Protein AF-0000000074330583 (afdb_homodimer)

Sequence (156 aa):
MTEKLELKSKELTDLQELLFRQQKLTSELSQRLENTERQLHESRLNVSSLEDKLRHASESTREKEYLILNLLESGELSMTEKLELKSKELTDLQELLFRQQKLTSELSQRLENTERQLHESRLNVSSLEDKLRHASESTREKEYLILNLLESGELS

Foldseek 3Di:
DPPVVVVVVVVVVVVVVVVVVVVVVVVVVVVVVVVVVVVVVVVVVVVVVVVVVVVVVVVVVVVVVVVVVVVVVVVVVD/DDPVVVVVVVVVVVVVVVVVVVVVVVVVVVVVVVVVVVVVVVVVVVVVVVVVVVVVVVVVVVVVVVVVVVVVVVVVVD

Structure (mmCIF, N/CA/C/O backbone):
data_AF-0000000074330583-model_v1
#
loop_
_entity.id
_entity.type
_entity.pdbx_description
1 polymer 'Kinesin motor domain-containing protein'
#
loop_
_atom_site.group_PDB
_atom_site.id
_atom_site.type_symbol
_atom_site.label_atom_id
_atom_site.label_alt_id
_atom_site.label_comp_id
_atom_site.label_asym_id
_atom_site.label_entity_id
_atom_site.label_seq_id
_atom_site.pdbx_PDB_ins_code
_atom_site.Cartn_x
_atom_site.Cartn_y
_atom_site.Cartn_z
_atom_site.occupancy
_atom_site.B_iso_or_equiv
_atom_site.auth_seq_id
_atom_site.auth_comp_id
_atom_site.auth_asym_id
_atom_site.auth_atom_id
_atom_site.pdbx_PDB_model_num
ATOM 1 N N . MET A 1 1 ? -6.172 55.594 27.609 1 58.09 1 MET A N 1
ATOM 2 C CA . MET A 1 1 ? -4.965 54.781 27.391 1 58.09 1 MET A CA 1
ATOM 3 C C . MET A 1 1 ? -5.277 53.312 27.453 1 58.09 1 MET A C 1
ATOM 5 O O . MET A 1 1 ? -4.766 52.531 26.641 1 58.09 1 MET A O 1
ATOM 9 N N . THR A 1 2 ? -6.359 53.031 28.547 1 70.31 2 THR A N 1
ATOM 10 C CA . THR A 1 2 ? -6.504 51.688 29.141 1 70.31 2 THR A CA 1
ATOM 11 C C . THR A 1 2 ? -7.352 50.781 28.266 1 70.31 2 THR A C 1
ATOM 13 O O . THR A 1 2 ? -7.105 49.594 28.188 1 70.31 2 THR A O 1
ATOM 16 N N . GLU A 1 3 ? -8.07 51.438 27.453 1 77.94 3 GLU A N 1
ATOM 17 C CA . GLU A 1 3 ? -9.016 50.594 26.719 1 77.94 3 GLU A CA 1
ATOM 18 C C . GLU A 1 3 ? -8.352 49.938 25.516 1 77.94 3 GLU A C 1
ATOM 20 O O . GLU A 1 3 ? -8.578 48.75 25.234 1 77.94 3 GLU A O 1
ATOM 25 N N . LYS A 1 4 ? -7.453 50.656 24.906 1 81.94 4 LYS A N 1
ATOM 26 C CA . LYS A 1 4 ? -6.801 50.125 23.703 1 81.94 4 LYS A CA 1
ATOM 27 C C . LYS A 1 4 ? -5.777 49.031 24.062 1 81.94 4 LYS A C 1
ATOM 29 O O . LYS A 1 4 ? -5.637 48.031 23.359 1 81.94 4 LYS A O 1
ATOM 34 N N . LEU A 1 5 ? -5.121 49.312 25.156 1 80.69 5 LEU A N 1
ATOM 35 C CA . LEU A 1 5 ? -4.141 48.344 25.641 1 80.69 5 LEU A CA 1
ATOM 36 C C . LEU A 1 5 ? -4.82 47.031 26.016 1 80.69 5 LEU A C 1
ATOM 38 O O . LEU A 1 5 ? -4.281 45.938 25.75 1 80.69 5 LEU A O 1
ATOM 42 N N . GLU A 1 6 ? -5.938 47.156 26.625 1 83.69 6 GLU A N 1
ATOM 43 C CA . GLU A 1 6 ? -6.711 46 27.016 1 83.69 6 GLU A CA 1
ATOM 44 C C . GLU A 1 6 ? -7.223 45.219 25.797 1 83.69 6 GLU A C 1
ATOM 46 O O .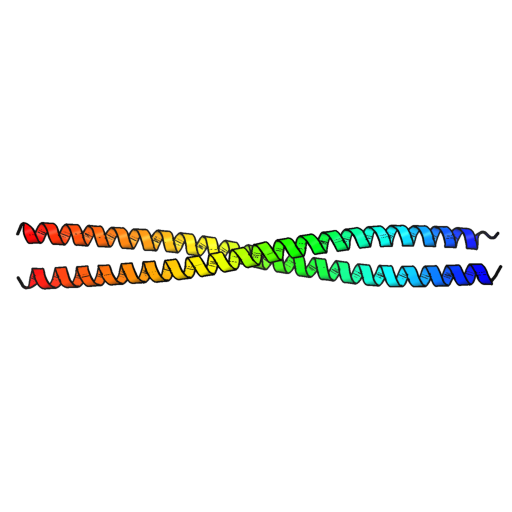 GLU A 1 6 ? -7.234 44 25.781 1 83.69 6 GLU A O 1
ATOM 51 N N . LEU A 1 7 ? -7.723 45.969 24.844 1 81.69 7 LEU A N 1
ATOM 52 C CA . LEU A 1 7 ? -8.211 45.344 23.609 1 81.69 7 LEU A CA 1
ATOM 53 C C . LEU A 1 7 ? -7.102 44.562 22.906 1 81.69 7 LEU A C 1
ATOM 55 O O . LEU A 1 7 ? -7.301 43.438 22.469 1 81.69 7 LEU A O 1
ATOM 59 N N . LYS A 1 8 ? -5.879 45.219 22.906 1 86.06 8 LYS A N 1
ATOM 60 C CA . LYS A 1 8 ? -4.742 44.594 22.25 1 86.06 8 LYS A CA 1
ATOM 61 C C . LYS A 1 8 ? -4.258 43.375 23.031 1 86.06 8 LYS A C 1
ATOM 63 O O . LYS A 1 8 ? -3.828 42.375 22.438 1 86.06 8 LYS A O 1
ATOM 68 N N . SER A 1 9 ? -4.332 43.438 24.266 1 88.5 9 SER A N 1
ATOM 69 C CA . SER A 1 9 ? -3.932 42.312 25.125 1 88.5 9 SER A CA 1
ATOM 70 C C . SER A 1 9 ? -4.844 41.094 24.922 1 88.5 9 SER A C 1
ATOM 72 O O . SER A 1 9 ? -4.383 39.969 24.938 1 88.5 9 SER A O 1
ATOM 74 N N . LYS A 1 10 ? -6.148 41.438 24.766 1 90.12 10 LYS A N 1
ATOM 75 C CA . LYS A 1 10 ? -7.105 40.375 24.5 1 90.12 10 LYS A CA 1
ATOM 76 C C . LYS A 1 10 ? -6.871 39.75 23.141 1 90.12 10 LYS A C 1
ATOM 78 O O . LYS A 1 10 ? -6.93 38.531 22.984 1 90.12 10 LYS A O 1
ATOM 83 N N . GLU A 1 11 ? -6.621 40.656 22.281 1 92.06 11 GLU A N 1
ATOM 84 C CA . GLU A 1 11 ? -6.34 40.156 20.938 1 92.06 11 GLU A CA 1
ATOM 85 C C . GLU A 1 11 ? -5.109 39.25 20.922 1 92.06 11 GLU A C 1
ATOM 87 O O . GLU A 1 11 ? -5.09 38.25 20.219 1 92.06 11 GLU A O 1
ATOM 92 N N . LEU A 1 12 ? -4.023 39.719 21.656 1 92.19 12 LEU A N 1
ATOM 93 C CA . LEU A 1 12 ? -2.793 38.938 21.766 1 92.19 12 LEU A CA 1
ATOM 94 C C . LEU A 1 12 ? -3.07 37.562 22.359 1 92.19 12 LEU A C 1
ATOM 96 O O . LEU A 1 12 ? -2.559 36.562 21.875 1 92.19 12 LEU A O 1
ATOM 100 N N . THR A 1 13 ? -3.879 37.531 23.375 1 93.12 13 THR A N 1
ATOM 101 C CA . THR A 1 13 ? -4.203 36.281 24.047 1 93.12 13 THR A CA 1
ATOM 102 C C . THR A 1 13 ? -4.973 35.344 23.109 1 93.12 13 THR A C 1
ATOM 104 O O . THR A 1 13 ? -4.703 34.156 23.062 1 93.12 13 THR A O 1
ATOM 107 N N . ASP A 1 14 ? -5.926 36 22.422 1 95.31 14 ASP A N 1
ATOM 108 C CA . ASP A 1 14 ? -6.715 35.219 21.484 1 95.31 14 ASP A CA 1
ATOM 109 C C . ASP A 1 14 ? -5.832 34.594 20.391 1 95.31 14 ASP A C 1
ATOM 111 O O . ASP A 1 14 ? -6.023 33.438 20.016 1 95.31 14 ASP A O 1
ATOM 115 N N . LEU A 1 15 ? -4.875 35.344 19.875 1 96 15 LEU A N 1
ATOM 116 C CA . LEU A 1 15 ? -3.982 34.875 18.828 1 96 15 LEU A CA 1
ATOM 117 C C . LEU A 1 15 ? -3.047 33.781 19.344 1 96 15 LEU A C 1
ATOM 119 O O . LEU A 1 15 ? -2.736 32.812 18.641 1 96 15 LEU A O 1
ATOM 123 N N . GLN A 1 16 ? -2.564 33.938 20.609 1 95.75 16 GLN A N 1
ATOM 124 C CA . GLN A 1 16 ? -1.706 32.938 21.219 1 95.75 16 GLN A CA 1
ATOM 125 C C . GLN A 1 16 ? -2.441 31.609 21.359 1 95.75 16 GLN A C 1
ATOM 127 O O . GLN A 1 16 ? -1.866 30.547 21.125 1 95.75 16 GLN A O 1
ATOM 132 N N . GLU A 1 17 ? -3.736 31.641 21.75 1 96.62 17 GLU A N 1
ATOM 133 C CA . GLU A 1 17 ? -4.543 30.422 21.891 1 96.62 17 GLU A CA 1
ATOM 134 C C . GLU A 1 17 ? -4.758 29.75 20.547 1 96.62 17 GLU A C 1
ATOM 136 O O . GLU A 1 17 ? -4.727 28.516 20.438 1 96.62 17 GLU A O 1
ATOM 141 N N . LEU A 1 18 ? -5.062 30.562 19.516 1 96.5 18 LEU A N 1
ATOM 142 C CA . LEU A 1 18 ? -5.25 30.031 18.172 1 96.5 18 LEU A CA 1
ATOM 143 C C . LEU A 1 18 ? -3.977 29.359 17.672 1 96.5 18 LEU A C 1
ATOM 145 O O . LEU A 1 18 ? -4.035 28.281 17.062 1 96.5 18 LEU A O 1
ATOM 149 N N . LEU A 1 19 ? -2.812 29.984 17.891 1 96.94 19 LEU A N 1
ATOM 150 C CA . LEU A 1 19 ? -1.527 29.422 17.5 1 96.94 19 LEU A CA 1
ATOM 151 C C . LEU A 1 19 ? -1.285 28.078 18.188 1 96.94 19 LEU A C 1
ATOM 153 O O . LEU A 1 19 ? -0.798 27.141 17.547 1 96.94 19 LEU A O 1
ATOM 157 N N . PHE A 1 20 ? -1.614 27.984 19.438 1 97.06 20 PHE A N 1
ATOM 158 C CA . PHE A 1 20 ? -1.462 26.75 20.172 1 97.06 20 PHE A CA 1
ATOM 159 C C . PHE A 1 20 ? -2.312 25.641 19.562 1 97.06 20 PHE A C 1
ATOM 161 O O . PHE A 1 20 ? -1.848 24.516 19.391 1 97.06 20 PHE A O 1
ATOM 168 N N . ARG A 1 21 ? -3.488 25.953 19.25 1 96.62 21 ARG A N 1
ATOM 169 C CA . ARG A 1 21 ? -4.395 24.984 18.641 1 96.62 21 ARG A CA 1
ATOM 170 C C . ARG A 1 21 ? -3.861 24.5 17.297 1 96.62 21 ARG A C 1
ATOM 172 O O . ARG A 1 21 ? -3.928 23.312 16.984 1 96.62 21 ARG A O 1
ATOM 179 N N . GLN A 1 22 ? -3.365 25.484 16.656 1 96.5 22 GLN A N 1
ATOM 180 C CA . GLN A 1 22 ? -2.848 25.156 15.328 1 96.5 22 GLN A CA 1
ATOM 181 C C . GLN A 1 22 ? -1.583 24.312 15.43 1 96.5 22 GLN A C 1
ATOM 183 O O . GLN A 1 22 ? -1.349 23.438 14.602 1 96.5 22 GLN A O 1
ATOM 188 N N . GLN A 1 23 ? -0.798 24.578 16.406 1 97.25 23 GLN A N 1
ATOM 189 C CA . GLN A 1 23 ? 0.406 23.781 16.609 1 97.25 23 GLN A CA 1
ATOM 190 C C . GLN A 1 23 ? 0.055 22.344 16.969 1 97.25 23 GLN A C 1
ATOM 192 O O . GLN A 1 23 ? 0.732 21.406 16.531 1 97.25 23 GLN A O 1
ATOM 197 N N . LYS A 1 24 ? -0.985 22.156 17.766 1 98 24 LYS A N 1
ATOM 198 C CA . LYS A 1 24 ? -1.454 20.812 18.109 1 98 24 LYS A CA 1
ATOM 199 C C . LYS A 1 24 ? -1.952 20.078 16.875 1 98 24 LYS A C 1
ATOM 201 O O . LYS A 1 24 ? -1.627 18.906 16.672 1 98 24 LYS A O 1
ATOM 206 N N . LEU A 1 25 ? -2.754 20.719 16.109 1 98 25 LEU A N 1
ATOM 207 C CA . LEU A 1 25 ? -3.27 20.141 14.883 1 98 25 LEU A CA 1
ATOM 208 C C . LEU A 1 25 ? -2.129 19.719 13.961 1 98 25 LEU A C 1
ATOM 210 O O . LEU A 1 25 ? -2.154 18.625 13.383 1 98 25 LEU A O 1
ATOM 214 N N . THR A 1 26 ? -1.143 20.625 13.82 1 98.12 26 THR A N 1
ATOM 215 C CA . THR A 1 26 ? 0.013 20.312 12.977 1 98.12 26 THR A CA 1
ATOM 216 C C . THR A 1 26 ? 0.727 19.062 13.469 1 98.12 26 THR A C 1
ATOM 218 O O . THR A 1 26 ? 1.123 18.219 12.672 1 98.12 26 THR A O 1
ATOM 221 N N . SER A 1 27 ? 0.868 18.969 14.711 1 98.31 27 SER A N 1
ATOM 222 C CA . SER A 1 27 ? 1.528 17.797 15.289 1 98.31 27 SER A CA 1
ATOM 223 C C . SER A 1 27 ? 0.732 16.531 15.023 1 98.31 27 SER A C 1
ATOM 225 O O . SER A 1 27 ? 1.31 15.477 14.719 1 98.31 27 SER A O 1
ATOM 227 N N . GLU A 1 28 ? -0.529 16.578 15.117 1 98.44 28 GLU A N 1
ATOM 228 C CA . GLU A 1 28 ? -1.408 15.438 14.875 1 98.44 28 GLU A CA 1
ATOM 229 C C . GLU A 1 28 ? -1.339 14.992 13.414 1 98.44 28 GLU A C 1
ATOM 231 O O . GLU A 1 28 ? -1.27 13.797 13.125 1 98.44 28 GLU A O 1
ATOM 236 N N . LEU A 1 29 ? -1.409 15.93 12.586 1 98.62 29 LEU A N 1
ATOM 237 C CA . LEU A 1 29 ? -1.309 15.641 11.156 1 98.62 29 LEU A CA 1
ATOM 238 C C . LEU A 1 29 ? 0.044 15.023 10.828 1 98.62 29 LEU A C 1
ATOM 240 O O . LEU A 1 29 ? 0.122 14.078 10.031 1 98.62 29 LEU A O 1
ATOM 244 N N . SER A 1 30 ? 1.056 15.547 11.398 1 98.5 30 SER A N 1
ATOM 245 C CA . SER A 1 30 ? 2.4 15.023 11.18 1 98.5 30 SER A CA 1
ATOM 246 C C . SER A 1 30 ? 2.51 13.57 11.625 1 98.5 30 SER A C 1
ATOM 248 O O . SER A 1 30 ? 3.104 12.75 10.922 1 98.5 30 SER A O 1
ATOM 250 N N . GLN A 1 31 ? 1.98 13.242 12.711 1 98.75 31 GLN A N 1
ATOM 251 C CA . GLN A 1 31 ? 2.008 11.875 13.227 1 98.75 31 GLN A CA 1
ATOM 252 C C . GLN A 1 31 ? 1.201 10.938 12.328 1 98.75 31 GLN A C 1
ATOM 254 O O . GLN A 1 31 ? 1.626 9.812 12.055 1 98.75 31 GLN A O 1
ATOM 259 N N . ARG A 1 32 ? 0.067 11.32 11.938 1 98.88 32 ARG A N 1
ATOM 260 C CA . ARG A 1 32 ? -0.782 10.523 11.055 1 98.88 32 ARG A CA 1
ATOM 261 C C . ARG A 1 32 ? -0.09 10.258 9.719 1 98.88 32 ARG A C 1
ATOM 263 O O . ARG A 1 32 ? -0.175 9.148 9.18 1 98.88 32 ARG A O 1
ATOM 270 N N . LEU A 1 33 ? 0.58 11.266 9.242 1 98.81 33 LEU A N 1
ATOM 271 C CA . LEU A 1 33 ? 1.321 11.109 7.996 1 98.81 33 LEU A CA 1
ATOM 272 C C . LEU A 1 33 ? 2.443 10.094 8.156 1 98.81 33 LEU A C 1
ATOM 274 O O . LEU A 1 33 ? 2.613 9.211 7.301 1 98.81 33 LEU A O 1
ATOM 278 N N . GLU A 1 34 ? 3.156 10.219 9.211 1 98.75 34 GLU A N 1
ATOM 279 C CA . GLU A 1 34 ? 4.23 9.266 9.453 1 98.75 34 GLU A CA 1
ATOM 280 C C . GLU A 1 34 ? 3.693 7.836 9.508 1 98.75 34 GLU A C 1
ATOM 282 O O . GLU A 1 34 ? 4.293 6.922 8.938 1 98.75 34 GLU A O 1
ATOM 287 N N . ASN A 1 35 ? 2.578 7.621 10.164 1 98.81 35 ASN A N 1
ATOM 288 C CA . ASN A 1 35 ? 1.962 6.305 10.273 1 98.81 35 ASN A CA 1
ATOM 289 C C . ASN A 1 35 ? 1.503 5.785 8.914 1 98.81 35 ASN A C 1
ATOM 291 O O . ASN A 1 35 ? 1.711 4.617 8.586 1 98.81 35 ASN A O 1
ATOM 295 N N . THR A 1 36 ? 0.909 6.613 8.203 1 98.88 36 THR A N 1
ATOM 296 C CA . THR A 1 36 ? 0.4 6.223 6.895 1 98.88 36 THR A CA 1
ATOM 297 C C . THR A 1 36 ? 1.548 5.867 5.953 1 98.88 36 THR A C 1
ATOM 299 O O . THR A 1 36 ? 1.45 4.914 5.176 1 98.88 36 THR A O 1
ATOM 302 N N . GLU A 1 37 ? 2.592 6.68 6.027 1 98.88 37 GLU A N 1
ATOM 303 C CA . GLU A 1 37 ? 3.777 6.387 5.23 1 98.88 37 GLU A CA 1
ATOM 304 C C . GLU A 1 37 ? 4.375 5.031 5.602 1 98.88 37 GLU A C 1
ATOM 306 O O . GLU A 1 37 ? 4.844 4.293 4.734 1 98.88 37 GLU A O 1
ATOM 311 N N . ARG A 1 38 ? 4.363 4.68 6.852 1 98.88 38 ARG A N 1
ATOM 312 C CA . ARG A 1 38 ? 4.852 3.379 7.297 1 98.88 38 ARG A CA 1
ATOM 313 C C . ARG A 1 38 ? 3.979 2.254 6.754 1 98.88 38 ARG A C 1
ATOM 315 O O . ARG A 1 38 ? 4.488 1.238 6.277 1 98.88 38 ARG A O 1
ATOM 322 N N . GLN A 1 39 ? 2.668 2.398 6.836 1 98.88 39 GLN A N 1
ATOM 323 C CA . GLN A 1 39 ? 1.742 1.402 6.305 1 98.88 39 GLN A CA 1
ATOM 324 C C . GLN A 1 39 ? 1.928 1.222 4.801 1 98.88 39 GLN A C 1
ATOM 326 O O . GLN A 1 39 ? 1.859 0.101 4.293 1 98.88 39 GLN A O 1
ATOM 331 N N . LEU A 1 40 ? 2.174 2.326 4.105 1 98.88 40 LEU A N 1
ATOM 332 C CA . LEU A 1 40 ? 2.404 2.281 2.668 1 98.88 40 LEU A CA 1
ATOM 333 C C . LEU A 1 40 ? 3.68 1.508 2.344 1 98.88 40 LEU A C 1
ATOM 335 O O . LEU A 1 40 ? 3.701 0.703 1.41 1 98.88 40 LEU A O 1
ATOM 339 N N . HIS A 1 41 ? 4.734 1.819 3.115 1 98.69 41 HIS A N 1
ATOM 340 C CA . HIS A 1 41 ? 5.984 1.092 2.918 1 98.69 41 HIS A CA 1
ATOM 341 C C . HIS A 1 41 ? 5.789 -0.406 3.129 1 98.69 41 HIS A C 1
ATOM 343 O O . HIS A 1 41 ? 6.262 -1.217 2.33 1 98.69 41 HIS A O 1
ATOM 349 N N . GLU A 1 42 ? 5.074 -0.838 4.148 1 98.69 42 GLU A N 1
ATOM 350 C CA . GLU A 1 42 ? 4.789 -2.242 4.434 1 98.69 42 GLU A CA 1
ATOM 351 C C . GLU A 1 42 ? 3.951 -2.871 3.324 1 98.69 42 GLU A C 1
ATOM 353 O O .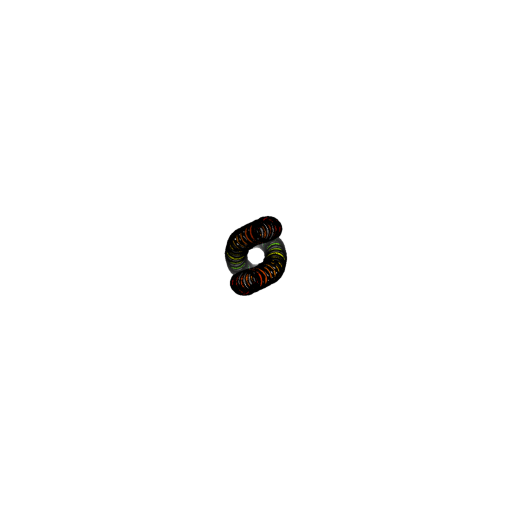 GLU A 1 42 ? 4.188 -4.016 2.932 1 98.69 42 GLU A O 1
ATOM 358 N N . SER A 1 43 ? 3.014 -2.152 2.854 1 98.75 43 SER A N 1
ATOM 359 C CA . SER A 1 43 ? 2.178 -2.643 1.762 1 98.75 43 SER A CA 1
ATOM 360 C C . SER A 1 43 ? 2.996 -2.852 0.492 1 98.75 43 SER A C 1
ATOM 362 O O . SER A 1 43 ? 2.793 -3.832 -0.228 1 98.75 43 SER A O 1
ATOM 364 N N . ARG A 1 44 ? 3.963 -1.992 0.219 1 98.62 44 ARG A N 1
ATOM 365 C CA . ARG A 1 44 ? 4.812 -2.115 -0.962 1 98.62 44 ARG A CA 1
ATOM 366 C C . ARG A 1 44 ? 5.727 -3.33 -0.855 1 98.62 44 ARG A C 1
ATOM 368 O O . ARG A 1 44 ? 5.996 -4 -1.854 1 98.62 44 ARG A O 1
ATOM 375 N N . LEU A 1 45 ? 6.168 -3.65 0.319 1 98.69 45 LEU A N 1
ATOM 376 C CA . LEU A 1 45 ? 6.941 -4.867 0.533 1 98.69 45 LEU A CA 1
ATOM 377 C C . LEU A 1 45 ? 6.086 -6.105 0.297 1 98.69 45 LEU A C 1
ATOM 379 O O . LEU A 1 45 ? 6.547 -7.086 -0.296 1 98.69 45 LEU A O 1
ATOM 383 N N . ASN A 1 46 ? 4.809 -6.051 0.738 1 98.69 46 ASN A N 1
ATOM 384 C CA . ASN A 1 46 ? 3.873 -7.145 0.506 1 98.69 46 ASN A CA 1
ATOM 385 C C . ASN A 1 46 ? 3.619 -7.359 -0.984 1 98.69 46 ASN A C 1
ATOM 387 O O . ASN A 1 46 ? 3.615 -8.5 -1.46 1 98.69 46 ASN A O 1
ATOM 391 N N . VAL A 1 47 ? 3.439 -6.254 -1.719 1 98.75 47 VAL A N 1
ATOM 392 C CA . VAL A 1 47 ? 3.246 -6.32 -3.164 1 98.75 47 VAL A CA 1
ATOM 393 C C . VAL A 1 47 ? 4.453 -6.988 -3.816 1 98.75 47 VAL A C 1
ATOM 395 O O . VAL A 1 47 ? 4.297 -7.906 -4.625 1 98.75 47 VAL A O 1
ATOM 398 N N . SER A 1 48 ? 5.617 -6.594 -3.443 1 98.69 48 SER A N 1
ATOM 399 C CA . SER A 1 48 ? 6.844 -7.152 -4.008 1 98.69 48 SER A CA 1
ATOM 400 C C . SER A 1 48 ? 6.961 -8.641 -3.711 1 98.69 48 SER A C 1
ATOM 402 O O . SER A 1 48 ? 7.324 -9.43 -4.586 1 98.69 48 SER A O 1
ATOM 404 N N . SER A 1 49 ? 6.652 -8.992 -2.467 1 98.81 49 SER A N 1
ATOM 405 C CA . SER A 1 49 ? 6.695 -10.391 -2.059 1 98.81 49 SER A CA 1
ATOM 406 C C . SER A 1 49 ? 5.695 -11.234 -2.85 1 98.81 49 SER A C 1
ATOM 408 O O . SER A 1 49 ? 6.008 -12.352 -3.268 1 98.81 49 SER A O 1
ATOM 410 N N . LEU A 1 50 ? 4.566 -10.75 -3.086 1 98.81 50 LEU A N 1
ATOM 411 C CA . LEU A 1 50 ? 3.516 -11.469 -3.801 1 98.81 50 LEU A CA 1
ATOM 412 C C . LEU A 1 50 ? 3.859 -11.594 -5.281 1 98.81 50 LEU A C 1
ATOM 414 O O . LEU A 1 50 ? 3.58 -12.625 -5.898 1 98.81 50 LEU A O 1
ATOM 418 N N . GLU A 1 51 ? 4.508 -10.523 -5.809 1 98.69 51 GLU A N 1
ATOM 419 C CA . GLU A 1 51 ? 4.969 -10.594 -7.195 1 98.69 51 GLU A CA 1
ATOM 420 C C . GLU A 1 51 ? 5.988 -11.711 -7.379 1 98.69 51 GLU A C 1
ATOM 422 O O . GLU A 1 51 ? 5.945 -12.438 -8.375 1 98.69 51 GLU A O 1
ATOM 427 N N . ASP A 1 52 ? 6.879 -11.914 -6.473 1 98.62 52 ASP A N 1
ATOM 428 C CA . ASP A 1 52 ? 7.887 -12.969 -6.527 1 98.62 52 ASP A CA 1
ATOM 429 C C . ASP A 1 52 ? 7.246 -14.352 -6.426 1 98.62 52 ASP A C 1
ATOM 431 O O . ASP A 1 52 ? 7.629 -15.273 -7.145 1 98.62 52 ASP A O 1
ATOM 435 N N . LYS A 1 53 ? 6.301 -14.492 -5.551 1 98.75 53 LYS A N 1
ATOM 436 C CA . LYS A 1 53 ? 5.594 -15.758 -5.391 1 98.75 53 LYS A CA 1
ATOM 437 C C . LYS A 1 53 ? 4.793 -16.094 -6.645 1 98.75 53 LYS A C 1
ATOM 439 O O . LYS A 1 53 ? 4.707 -17.266 -7.031 1 98.75 53 LYS A O 1
ATOM 444 N N . LEU A 1 54 ? 4.176 -15.109 -7.266 1 98.69 54 LEU A N 1
ATOM 445 C CA . LEU A 1 54 ? 3.426 -15.297 -8.5 1 98.69 54 LEU A CA 1
ATOM 446 C C . LEU A 1 54 ? 4.344 -15.758 -9.633 1 98.69 54 LEU A C 1
ATOM 448 O O . LEU A 1 54 ? 3.979 -16.625 -10.414 1 98.69 54 LEU A O 1
ATOM 452 N N . ARG A 1 55 ? 5.52 -15.094 -9.633 1 98.62 55 ARG A N 1
ATOM 453 C CA . ARG A 1 55 ? 6.512 -15.5 -10.625 1 98.62 55 ARG A CA 1
ATOM 454 C C . ARG A 1 55 ? 6.891 -16.969 -10.461 1 98.62 55 ARG A C 1
ATOM 456 O O . ARG A 1 55 ? 6.922 -17.719 -11.438 1 98.62 55 ARG A O 1
ATOM 463 N N . HIS A 1 56 ? 7.113 -17.438 -9.273 1 98.5 56 HIS A N 1
ATOM 464 C CA . HIS A 1 56 ? 7.488 -18.812 -9 1 98.5 56 HIS A CA 1
ATOM 465 C C . HIS A 1 56 ? 6.348 -19.781 -9.328 1 98.5 56 HIS A C 1
ATOM 467 O O . HIS A 1 56 ? 6.57 -20.828 -9.922 1 98.5 56 HIS A O 1
ATOM 473 N N . ALA A 1 57 ? 5.16 -19.344 -8.945 1 98.38 57 ALA A N 1
ATOM 474 C CA . ALA A 1 57 ? 4.008 -20.188 -9.234 1 98.38 57 ALA A CA 1
ATOM 475 C C . ALA A 1 57 ? 3.799 -20.344 -10.734 1 98.38 57 ALA A C 1
ATOM 477 O O . ALA A 1 57 ? 3.467 -21.438 -11.211 1 98.38 57 ALA A O 1
ATOM 478 N N . SER A 1 58 ? 4.016 -19.328 -11.461 1 98.19 58 SER A N 1
ATOM 479 C CA . SER A 1 58 ? 3.883 -19.359 -12.906 1 98.19 58 SER A CA 1
ATOM 480 C C . SER A 1 58 ? 4.941 -20.266 -13.539 1 98.19 58 SER A C 1
ATOM 482 O O . SER A 1 58 ? 4.664 -20.984 -14.5 1 98.19 58 SER A O 1
A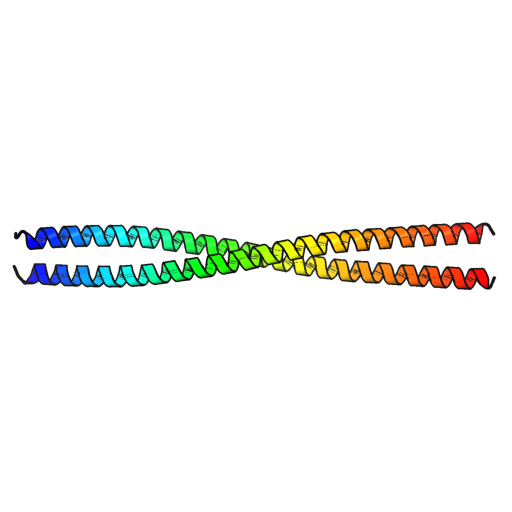TOM 484 N N . GLU A 1 59 ? 6.145 -20.25 -13.047 1 98.25 59 GLU A N 1
ATOM 485 C CA . GLU A 1 59 ? 7.219 -21.109 -13.523 1 98.25 59 GLU A CA 1
ATOM 486 C C . GLU A 1 59 ? 6.91 -22.578 -13.25 1 98.25 59 GLU A C 1
ATOM 488 O O . GLU A 1 59 ? 7.09 -23.438 -14.117 1 98.25 59 GLU A O 1
ATOM 493 N N . SER A 1 60 ? 6.418 -22.891 -12.125 1 98.56 60 SER A N 1
ATOM 494 C CA . SER A 1 60 ? 6.043 -24.25 -11.75 1 98.56 60 SER A CA 1
ATOM 495 C C . SER A 1 60 ? 4.934 -24.797 -12.648 1 98.56 60 SER A C 1
ATOM 497 O O . SER A 1 60 ? 4.965 -25.953 -13.062 1 98.56 60 SER A O 1
ATOM 499 N N . THR A 1 61 ? 3.973 -23.859 -12.867 1 98.5 61 THR A N 1
ATOM 500 C CA . THR A 1 61 ? 2.893 -24.234 -13.773 1 98.5 61 THR A CA 1
ATOM 501 C C . THR A 1 61 ? 3.438 -24.578 -15.156 1 98.5 61 THR A C 1
ATOM 503 O O . THR A 1 61 ? 3.055 -25.594 -15.75 1 98.5 61 THR A O 1
ATOM 506 N N . ARG A 1 62 ? 4.379 -23.875 -15.688 1 98.44 62 ARG A N 1
ATOM 507 C CA . ARG A 1 62 ? 4.992 -24.078 -16.984 1 98.44 62 ARG A CA 1
ATOM 508 C C . ARG A 1 62 ? 5.793 -25.375 -17.016 1 98.44 62 ARG A C 1
ATOM 510 O O . ARG A 1 62 ? 5.75 -26.109 -18 1 98.44 62 ARG A O 1
ATOM 517 N N . GLU A 1 63 ? 6.469 -25.719 -15.977 1 98.44 63 GLU A N 1
ATOM 518 C CA . GLU A 1 63 ? 7.246 -26.953 -15.852 1 98.44 63 GLU A CA 1
ATOM 519 C C . GLU A 1 63 ? 6.344 -28.188 -15.898 1 98.44 63 GLU A C 1
ATOM 521 O O . GLU A 1 63 ? 6.664 -29.172 -16.562 1 98.44 63 GLU A O 1
ATOM 526 N N . LYS A 1 64 ? 5.242 -28.078 -15.273 1 98.5 64 LYS A N 1
ATOM 527 C CA . LYS A 1 64 ? 4.316 -29.219 -15.227 1 98.5 64 LYS A CA 1
ATOM 528 C C . LYS A 1 64 ? 3.641 -29.422 -16.578 1 98.5 64 LYS A C 1
ATOM 530 O O . LYS A 1 64 ? 3.434 -30.562 -17 1 98.5 64 LYS A O 1
ATOM 535 N N . GLU A 1 65 ? 3.305 -28.344 -17.266 1 98.19 65 GLU A N 1
ATOM 536 C CA . GLU A 1 65 ? 2.732 -28.438 -18.594 1 98.19 65 GLU A CA 1
ATOM 537 C C . GLU A 1 65 ? 3.715 -29.078 -19.578 1 98.19 65 GLU A C 1
ATOM 539 O O . GLU A 1 65 ? 3.324 -29.891 -20.406 1 98.19 65 GLU A O 1
ATOM 544 N N . TYR A 1 66 ? 4.945 -28.75 -19.438 1 98.12 66 TYR A N 1
ATOM 545 C CA . TYR A 1 66 ? 5.988 -29.359 -20.266 1 98.12 66 TYR A CA 1
ATOM 546 C C . TYR A 1 66 ? 6.086 -30.859 -20 1 98.12 66 TYR A C 1
ATOM 548 O O . TYR A 1 66 ? 6.223 -31.656 -20.938 1 98.12 66 TYR A O 1
ATOM 556 N N . LEU A 1 67 ? 6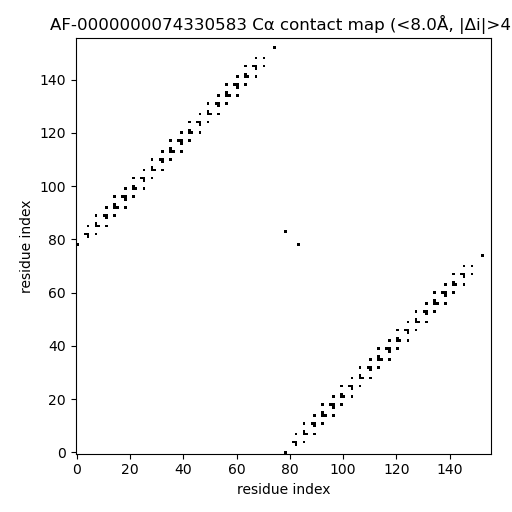.062 -31.234 -18.766 1 97.19 67 LEU A N 1
ATOM 557 C CA . LEU A 1 67 ? 6.105 -32.625 -18.375 1 97.19 67 LEU A CA 1
ATOM 558 C C . LEU A 1 67 ? 4.906 -33.406 -18.938 1 97.19 67 LEU A C 1
ATOM 560 O O . LEU A 1 67 ? 5.047 -34.531 -19.422 1 97.19 67 LEU A O 1
ATOM 564 N N . ILE A 1 68 ? 3.752 -32.781 -18.969 1 97.19 68 ILE A N 1
ATOM 565 C CA . ILE A 1 68 ? 2.531 -33.406 -19.469 1 97.19 68 ILE A CA 1
ATOM 566 C C . ILE A 1 68 ? 2.662 -33.625 -20.984 1 97.19 68 ILE A C 1
ATOM 568 O O . ILE A 1 68 ? 2.355 -34.719 -21.469 1 97.19 68 ILE A O 1
ATOM 572 N N . LEU A 1 69 ? 3.209 -32.656 -21.641 1 96.12 69 LEU A N 1
ATOM 573 C CA . LEU A 1 69 ? 3.391 -32.75 -23.078 1 96.12 69 LEU A CA 1
ATOM 574 C C . LEU A 1 69 ? 4.367 -33.875 -23.422 1 96.12 69 LEU A C 1
ATOM 576 O O . LEU A 1 69 ? 4.121 -34.656 -24.344 1 96.12 69 LEU A O 1
ATOM 580 N N . ASN A 1 70 ? 5.41 -33.969 -22.578 1 94.62 70 ASN A N 1
ATOM 581 C CA . ASN A 1 70 ? 6.402 -35 -22.797 1 94.62 70 ASN A CA 1
ATOM 582 C C . ASN A 1 70 ? 5.828 -36.375 -22.531 1 94.62 70 ASN A C 1
ATOM 584 O O . ASN A 1 70 ? 6.109 -37.344 -23.266 1 94.62 70 ASN A O 1
ATOM 588 N N . LEU A 1 71 ? 4.957 -36.469 -21.562 1 92.94 71 LEU A N 1
ATOM 589 C CA . LEU A 1 71 ? 4.34 -37.75 -21.219 1 92.94 71 LEU A CA 1
ATOM 590 C C . LEU A 1 71 ? 3.34 -38.188 -22.281 1 92.94 71 LEU A C 1
ATOM 592 O O . LEU A 1 71 ? 3.264 -39.344 -22.625 1 92.94 71 LEU A O 1
ATOM 596 N N . LEU A 1 72 ? 2.637 -37.25 -22.875 1 92.06 72 LEU A N 1
ATOM 597 C CA . LEU A 1 72 ? 1.668 -37.531 -23.938 1 92.06 72 LEU A CA 1
ATOM 598 C C . LEU A 1 72 ? 2.371 -37.938 -25.219 1 92.06 72 LEU A C 1
ATOM 600 O O . LEU A 1 72 ? 1.927 -38.875 -25.906 1 92.06 72 LEU A O 1
ATOM 604 N N . GLU A 1 73 ? 3.461 -37.406 -25.516 1 89.25 73 GLU A N 1
ATOM 605 C CA . GLU A 1 73 ? 4.203 -37.75 -26.734 1 89.25 73 GLU A CA 1
ATOM 606 C C . GLU A 1 73 ? 4.902 -39.094 -26.609 1 89.25 73 GLU A C 1
ATOM 608 O O . GLU A 1 73 ? 4.965 -39.844 -27.562 1 89.25 73 GLU A O 1
ATOM 613 N N . SER A 1 74 ? 5.414 -39.5 -25.531 1 83.88 74 SER A N 1
ATOM 614 C CA . SER A 1 74 ? 6.086 -40.781 -25.281 1 83.88 74 SER A CA 1
ATOM 615 C C . SER A 1 74 ? 5.09 -41.938 -25.266 1 83.88 74 SER A C 1
ATOM 617 O O . SER A 1 74 ? 5.426 -43.062 -25.641 1 83.88 74 SER A O 1
ATOM 619 N N . GLY A 1 75 ? 3.912 -41.688 -24.781 1 73.12 75 GLY A N 1
ATOM 620 C CA . GLY A 1 75 ? 2.867 -42.688 -24.797 1 73.12 75 GLY A CA 1
ATOM 621 C C . GLY A 1 75 ? 2.309 -42.969 -26.188 1 73.12 75 GLY A C 1
ATOM 622 O O . GLY A 1 75 ? 1.867 -44.062 -26.484 1 73.12 75 GLY A O 1
ATOM 623 N N . GLU A 1 76 ? 2.174 -41.938 -26.938 1 65.56 76 GLU A N 1
ATOM 624 C CA . GLU A 1 76 ? 1.775 -42.125 -28.328 1 65.56 76 GLU A CA 1
ATOM 625 C C . GLU A 1 76 ? 2.867 -42.812 -29.141 1 65.56 76 GLU A C 1
ATOM 627 O O . GLU A 1 76 ? 2.574 -43.531 -30.094 1 65.56 76 GLU A O 1
ATOM 632 N N . LEU A 1 77 ? 4.039 -42.781 -28.797 1 57.31 77 LEU A N 1
ATOM 633 C CA . LEU A 1 77 ? 5.164 -43.406 -29.469 1 57.31 77 LEU A CA 1
ATOM 634 C C . LEU A 1 77 ? 5.395 -44.812 -28.938 1 57.31 77 LEU A C 1
ATOM 636 O O . LEU A 1 77 ? 6.066 -45.625 -29.578 1 57.31 77 LEU A O 1
ATOM 640 N N . SER A 1 78 ? 5.047 -45.094 -27.734 1 50.41 78 SER A N 1
ATOM 641 C CA . SER A 1 78 ? 5.242 -46.469 -27.281 1 50.41 78 SER A CA 1
ATOM 642 C C . SER A 1 78 ? 4.047 -47.344 -27.641 1 50.41 78 SER A C 1
ATOM 644 O O . SER A 1 78 ? 4.211 -48.531 -27.938 1 50.41 78 SER A O 1
ATOM 646 N N . MET B 1 1 ? 1.445 58.094 22.609 1 53.09 1 MET B N 1
ATOM 647 C CA . MET B 1 1 ? 0.783 56.812 22.359 1 53.09 1 MET B CA 1
ATOM 648 C C . MET B 1 1 ? 1.73 55.625 22.625 1 53.09 1 MET B C 1
ATOM 650 O O . MET B 1 1 ? 2.758 55.5 21.953 1 53.09 1 MET B O 1
ATOM 654 N N . THR B 1 2 ? 1.904 55 23.922 1 72.25 2 THR B N 1
ATOM 655 C CA . THR B 1 2 ? 2.924 54.75 24.922 1 72.25 2 THR B CA 1
ATOM 656 C C . THR B 1 2 ? 3.783 53.531 24.516 1 72.25 2 THR B C 1
ATOM 658 O O . THR B 1 2 ? 3.416 52.781 23.609 1 72.25 2 THR B O 1
ATOM 661 N N . GLU B 1 3 ? 4.926 53.438 24.812 1 76.81 3 GLU B N 1
ATOM 662 C CA . GLU B 1 3 ? 5.938 52.406 24.609 1 76.81 3 GLU B CA 1
ATOM 663 C C . GLU B 1 3 ? 5.332 51 24.719 1 76.81 3 GLU B C 1
ATOM 665 O O . GLU B 1 3 ? 5.656 50.125 23.938 1 76.81 3 GLU B O 1
ATOM 670 N N . LYS B 1 4 ? 4.312 50.875 25.438 1 81.69 4 LYS B N 1
ATOM 671 C CA . LYS B 1 4 ? 3.709 49.594 25.672 1 81.69 4 LYS B CA 1
ATOM 672 C C . LYS B 1 4 ? 2.752 49.188 24.547 1 81.69 4 LYS B C 1
ATOM 674 O O . LYS B 1 4 ? 2.68 48.031 24.172 1 81.69 4 LYS B O 1
ATOM 679 N N . LEU B 1 5 ? 2.012 50.188 24.016 1 81.12 5 LEU B N 1
ATOM 680 C CA . LEU B 1 5 ? 1.074 49.938 22.922 1 81.12 5 LEU B CA 1
ATOM 681 C C . LEU B 1 5 ? 1.812 49.5 21.672 1 81.12 5 LEU B C 1
ATOM 683 O O . LEU B 1 5 ? 1.347 48.625 20.953 1 81.12 5 LEU B O 1
ATOM 687 N N . GLU B 1 6 ? 2.871 50.094 21.422 1 83.88 6 GLU B N 1
ATOM 688 C CA . GLU B 1 6 ? 3.703 49.781 20.266 1 83.88 6 GLU B CA 1
ATOM 689 C C . GLU B 1 6 ? 4.301 48.375 20.406 1 83.88 6 GLU B C 1
ATOM 691 O O . GLU B 1 6 ? 4.387 47.625 19.422 1 83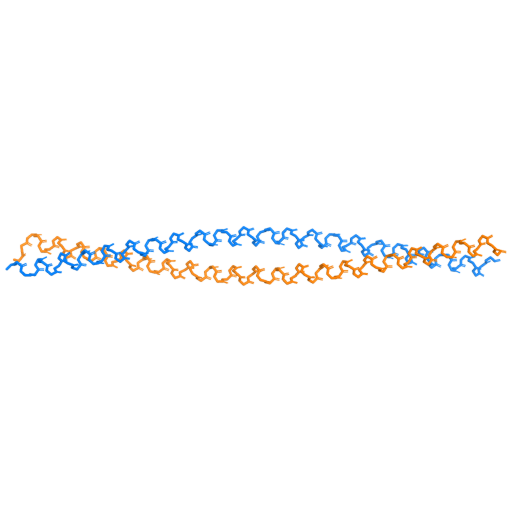.88 6 GLU B O 1
ATOM 696 N N . LEU B 1 7 ? 4.77 48.062 21.594 1 81.69 7 LEU B N 1
ATOM 697 C CA . LEU B 1 7 ? 5.328 46.75 21.859 1 81.69 7 LEU B CA 1
ATOM 698 C C . LEU B 1 7 ? 4.281 45.656 21.641 1 81.69 7 LEU B C 1
ATOM 700 O O . LEU B 1 7 ? 4.562 44.656 21 1 81.69 7 LEU B O 1
ATOM 704 N N . LYS B 1 8 ? 3.023 46 22.078 1 86 8 LYS B N 1
ATOM 705 C CA . LYS B 1 8 ? 1.948 45.031 21.922 1 86 8 LYS B CA 1
ATOM 706 C C . LYS B 1 8 ? 1.518 44.875 20.469 1 86 8 LYS B C 1
ATOM 708 O O . LYS B 1 8 ? 1.163 43.781 20.016 1 86 8 LYS B O 1
ATOM 713 N N . SER B 1 9 ? 1.545 45.875 19.75 1 88.62 9 SER B N 1
ATOM 714 C CA . SER B 1 9 ? 1.19 45.875 18.344 1 88.62 9 SER B CA 1
ATOM 715 C C . SER B 1 9 ? 2.18 45.031 17.531 1 88.62 9 SER B C 1
ATOM 717 O O . SER B 1 9 ? 1.789 44.344 16.594 1 88.62 9 SER B O 1
ATOM 719 N N . LYS B 1 10 ? 3.459 45.188 17.922 1 90.06 10 LYS B N 1
ATOM 720 C CA . LYS B 1 10 ? 4.492 44.406 17.266 1 90.06 10 LYS B CA 1
ATOM 721 C C . LYS B 1 10 ? 4.332 42.906 17.578 1 90.06 10 LYS B C 1
ATOM 723 O O . LYS B 1 10 ? 4.473 42.062 16.703 1 90.06 10 LYS B O 1
ATOM 728 N N . GLU B 1 11 ? 4.047 42.781 18.828 1 92.31 11 GLU B N 1
ATOM 729 C CA . GLU B 1 11 ? 3.832 41.406 19.25 1 92.31 11 GLU B CA 1
ATOM 730 C C . GLU B 1 11 ? 2.658 40.781 18.5 1 92.31 11 GLU B C 1
ATOM 732 O O . GLU B 1 11 ? 2.719 39.594 18.094 1 92.31 11 GLU B O 1
ATOM 737 N N . LEU B 1 12 ? 1.531 41.562 18.375 1 92.38 12 LEU B N 1
ATOM 738 C CA . LEU B 1 12 ? 0.348 41.125 17.641 1 92.38 12 LEU B CA 1
ATOM 739 C C . LEU B 1 12 ? 0.692 40.781 16.203 1 92.38 12 LEU B C 1
ATOM 741 O O . LEU B 1 12 ? 0.258 39.75 15.68 1 92.38 12 LEU B O 1
ATOM 745 N N . THR B 1 13 ? 1.467 41.594 15.57 1 93.12 13 THR B N 1
ATOM 746 C CA . THR B 1 13 ? 1.851 41.375 14.18 1 93.12 13 THR B CA 1
ATOM 747 C C . THR B 1 13 ? 2.699 40.125 14.031 1 93.12 13 THR B C 1
ATOM 749 O O . THR B 1 13 ? 2.506 39.344 13.102 1 93.12 13 THR B O 1
ATOM 752 N N . ASP B 1 14 ? 3.613 40.031 15.008 1 95.38 14 ASP B N 1
ATOM 753 C CA . ASP B 1 14 ? 4.473 38.844 14.984 1 95.38 14 ASP B CA 1
ATOM 754 C C . ASP B 1 14 ? 3.656 37.562 15.125 1 95.38 14 ASP B C 1
ATOM 756 O O . ASP B 1 14 ? 3.93 36.562 14.453 1 95.38 14 ASP B O 1
ATOM 760 N N . LEU B 1 15 ? 2.678 37.531 15.992 1 96.06 15 LEU B N 1
ATOM 761 C CA . LEU B 1 15 ? 1.842 36.375 16.234 1 96.06 15 LEU B CA 1
ATOM 762 C C . LEU B 1 15 ? 0.963 36.062 15.016 1 96.06 15 LEU B C 1
ATOM 764 O O . LEU B 1 15 ? 0.731 34.906 14.68 1 96.06 15 LEU B O 1
ATOM 768 N N . GLN B 1 16 ? 0.443 37.125 14.375 1 95.75 16 GLN B N 1
ATOM 769 C CA . GLN B 1 16 ? -0.367 36.969 13.18 1 95.75 16 GLN B CA 1
ATOM 770 C C . GLN B 1 16 ? 0.443 36.312 12.062 1 95.75 16 GLN B C 1
ATOM 772 O O . GLN B 1 16 ? -0.061 35.438 11.344 1 95.75 16 GLN B O 1
ATOM 777 N N . GLU B 1 17 ? 1.717 36.688 11.867 1 96.69 17 GLU B N 1
ATOM 778 C CA . GLU B 1 17 ? 2.592 36.125 10.859 1 96.69 17 GLU B CA 1
ATOM 779 C C . GLU B 1 17 ? 2.889 34.656 11.156 1 96.69 17 GLU B C 1
ATOM 781 O O . GLU B 1 17 ? 2.936 33.812 10.242 1 96.69 17 GLU B O 1
ATOM 786 N N . LEU B 1 18 ? 3.158 34.344 12.438 1 96.5 18 LEU B N 1
ATOM 787 C CA . LEU B 1 18 ? 3.414 32.969 12.852 1 96.5 18 LEU B CA 1
ATOM 788 C C . LEU B 1 18 ? 2.199 32.094 12.578 1 96.5 18 LEU B C 1
ATOM 790 O O . LEU B 1 18 ? 2.34 30.969 12.109 1 96.5 18 LEU B O 1
ATOM 794 N N . LEU B 1 19 ? 0.993 32.594 12.906 1 96.94 19 LEU B N 1
ATOM 795 C CA . LEU B 1 19 ? -0.243 31.875 12.664 1 96.94 19 LEU B CA 1
ATOM 796 C C . LEU B 1 19 ? -0.415 31.578 11.172 1 96.94 19 LEU B C 1
ATOM 798 O O . LEU B 1 19 ? -0.824 30.469 10.797 1 96.94 19 LEU B O 1
ATOM 802 N N . PHE B 1 20 ? -0.112 32.531 10.344 1 96.94 20 PHE B N 1
ATOM 803 C CA . PHE B 1 20 ? -0.205 32.344 8.898 1 96.94 20 PHE B CA 1
ATOM 804 C C . PHE B 1 20 ? 0.728 31.234 8.43 1 96.94 20 PHE B C 1
ATOM 806 O O . PHE B 1 20 ? 0.337 30.391 7.621 1 96.94 20 PHE B O 1
ATOM 813 N N . ARG B 1 21 ? 1.896 31.234 8.914 1 96.69 21 ARG B N 1
ATOM 814 C CA . ARG B 1 21 ? 2.873 30.219 8.547 1 96.69 21 ARG B CA 1
ATOM 815 C C . ARG B 1 21 ? 2.402 28.828 8.977 1 96.69 21 ARG B C 1
ATOM 817 O O . ARG B 1 21 ? 2.549 27.859 8.227 1 96.69 21 ARG B O 1
ATOM 824 N N . GLN B 1 22 ? 1.877 28.906 10.141 1 96.5 22 GLN B N 1
ATOM 825 C CA . GLN B 1 22 ? 1.411 27.625 10.672 1 96.5 22 GLN B CA 1
ATOM 826 C C . GLN B 1 22 ? 0.202 27.109 9.891 1 96.5 22 GLN B C 1
ATOM 828 O O . GLN B 1 22 ? 0.047 25.906 9.695 1 96.5 22 GLN B O 1
ATOM 833 N N . GLN B 1 23 ? -0.627 28 9.492 1 97.31 23 GLN B N 1
ATOM 834 C CA . GLN B 1 23 ? -1.78 27.609 8.68 1 97.31 23 GLN B CA 1
ATOM 835 C C . GLN B 1 23 ? -1.345 27.031 7.344 1 97.31 23 GLN B C 1
ATOM 837 O O . GLN B 1 23 ? -1.946 26.062 6.855 1 97.31 23 GLN B O 1
ATOM 842 N N . LYS B 1 24 ? -0.319 27.609 6.746 1 98 24 LYS B N 1
ATOM 843 C CA . LYS B 1 24 ? 0.226 27.094 5.496 1 98 24 LYS B CA 1
ATOM 844 C C . LYS B 1 24 ? 0.805 25.688 5.68 1 98 24 LYS B C 1
ATOM 846 O O . LYS B 1 24 ? 0.564 24.797 4.863 1 98 24 LYS B O 1
ATOM 851 N N . LEU B 1 25 ? 1.574 25.531 6.676 1 98.06 25 LEU B N 1
ATOM 852 C CA . LEU B 1 25 ? 2.162 24.219 6.984 1 98.06 25 LEU B CA 1
ATOM 853 C C . LEU B 1 25 ? 1.077 23.172 7.188 1 98.06 25 LEU B C 1
ATOM 855 O O . LEU B 1 25 ? 1.188 22.047 6.68 1 98.06 25 LEU B O 1
ATOM 859 N N . THR B 1 26 ? 0.052 23.547 7.961 1 98.19 26 THR B N 1
ATOM 860 C CA . THR B 1 26 ? -1.056 22.625 8.203 1 98.19 26 THR B CA 1
ATOM 861 C C . THR B 1 26 ? -1.7 22.203 6.883 1 98.19 26 THR B C 1
ATOM 863 O O . THR B 1 26 ? -2.018 21.031 6.691 1 98.19 26 THR B O 1
ATOM 866 N N . SER B 1 27 ? -1.88 23.125 6.039 1 98.25 27 SER B N 1
ATOM 867 C CA . SER B 1 27 ? -2.482 22.828 4.742 1 98.25 27 SER B CA 1
ATOM 868 C C . SER B 1 27 ? -1.602 21.891 3.928 1 98.25 27 SER B C 1
ATOM 870 O O . SER B 1 27 ? -2.104 20.984 3.268 1 98.25 27 SER B O 1
ATOM 872 N N . GLU B 1 28 ? -0.344 22.062 3.936 1 98.44 28 GLU B N 1
ATOM 873 C CA . GLU B 1 28 ? 0.611 21.219 3.217 1 98.44 28 GLU B CA 1
ATOM 874 C C . GLU B 1 28 ? 0.613 19.797 3.762 1 98.44 28 GLU B C 1
ATOM 876 O O . GLU B 1 28 ? 0.627 18.828 2.992 1 98.44 28 GLU B O 1
ATOM 881 N N . LEU B 1 29 ? 0.65 19.719 5.008 1 98.62 29 LEU B N 1
ATOM 882 C CA . LEU B 1 29 ? 0.611 18.406 5.652 1 98.62 29 LEU B CA 1
ATOM 883 C C . LEU B 1 29 ? -0.69 17.672 5.328 1 98.62 29 LEU B C 1
ATOM 885 O O . LEU B 1 29 ? -0.686 16.469 5.074 1 98.62 29 LEU B O 1
ATOM 889 N N . SER B 1 30 ? -1.749 18.391 5.363 1 98.56 30 SER B N 1
ATOM 890 C CA . SER B 1 30 ? -3.051 17.812 5.047 1 98.56 30 SER B CA 1
ATOM 891 C C . SER B 1 30 ? -3.08 17.266 3.625 1 98.56 30 SER B C 1
ATOM 893 O O . SER B 1 30 ? -3.596 16.172 3.389 1 98.56 30 SER B O 1
ATOM 895 N N . GLN B 1 31 ? -2.574 17.953 2.721 1 98.75 31 GLN B N 1
ATOM 896 C CA . GLN B 1 31 ? -2.529 17.516 1.33 1 98.75 31 GLN B CA 1
ATOM 897 C C . GLN B 1 31 ? -1.639 16.297 1.168 1 98.75 31 GLN B C 1
ATOM 899 O O . GLN B 1 31 ? -1.984 15.359 0.438 1 98.75 31 GLN B O 1
ATOM 904 N N . ARG B 1 32 ? -0.513 16.297 1.75 1 98.88 32 ARG B N 1
ATOM 905 C CA . ARG B 1 32 ? 0.412 15.172 1.691 1 98.88 32 ARG B CA 1
ATOM 906 C C . ARG B 1 32 ? -0.22 13.914 2.279 1 98.88 32 ARG B C 1
ATOM 908 O O . ARG B 1 32 ? -0.05 12.82 1.74 1 98.88 32 ARG B O 1
ATOM 915 N N . LEU B 1 33 ? -0.938 14.109 3.34 1 98.81 33 LEU B N 1
ATOM 916 C CA . LEU B 1 33 ? -1.63 12.984 3.963 1 98.81 33 LEU B CA 1
ATOM 917 C C . LEU B 1 33 ? -2.689 12.414 3.027 1 98.81 33 LEU B C 1
ATOM 919 O O . LEU B 1 33 ? -2.779 11.195 2.855 1 98.81 33 LEU B O 1
ATOM 923 N N . GLU B 1 34 ? -3.436 13.273 2.455 1 98.75 34 GLU B N 1
ATOM 924 C CA . GLU B 1 34 ? -4.453 12.82 1.514 1 98.75 34 GLU B CA 1
ATOM 925 C C . GLU B 1 34 ? -3.832 12.016 0.373 1 98.75 34 GLU B C 1
ATOM 927 O O . GLU B 1 34 ? -4.359 10.969 -0.018 1 98.75 34 GLU B O 1
ATOM 932 N N . ASN B 1 35 ? -2.727 12.469 -0.162 1 98.81 35 ASN B N 1
ATOM 933 C CA . ASN B 1 35 ? -2.033 11.789 -1.249 1 98.81 35 ASN B CA 1
ATOM 934 C C . ASN B 1 35 ? -1.499 10.43 -0.807 1 98.81 35 ASN B C 1
ATOM 936 O O . ASN B 1 35 ? -1.62 9.438 -1.534 1 98.81 35 ASN B O 1
ATOM 940 N N . THR B 1 36 ? -0.937 10.414 0.31 1 98.88 36 THR B N 1
ATOM 941 C CA . THR B 1 36 ? -0.366 9.172 0.825 1 98.88 36 THR B CA 1
ATOM 942 C C . THR B 1 36 ? -1.461 8.141 1.091 1 98.88 36 THR B C 1
ATOM 944 O O . THR B 1 36 ? -1.282 6.953 0.816 1 98.88 36 THR B O 1
ATOM 947 N N . GLU B 1 37 ? -2.555 8.625 1.644 1 98.88 37 GLU B N 1
ATOM 948 C CA . GLU B 1 37 ? -3.695 7.738 1.87 1 98.88 37 GLU B CA 1
ATOM 949 C C . GLU B 1 37 ? -4.219 7.164 0.556 1 98.88 37 GLU B C 1
ATOM 951 O O . GLU B 1 37 ? -4.613 5.996 0.495 1 98.88 37 GLU B O 1
ATOM 956 N N . ARG B 1 38 ? -4.223 7.949 -0.483 1 98.88 38 ARG B N 1
ATOM 957 C CA . ARG B 1 38 ? -4.645 7.469 -1.795 1 98.88 38 ARG B CA 1
ATOM 958 C C . ARG B 1 38 ? -3.686 6.406 -2.32 1 98.88 38 ARG B C 1
ATOM 960 O O . ARG B 1 38 ? -4.117 5.371 -2.834 1 98.88 38 ARG B O 1
ATOM 967 N N . GLN B 1 39 ? -2.387 6.629 -2.234 1 98.88 39 GLN B N 1
ATOM 968 C CA . GLN B 1 39 ? -1.385 5.66 -2.662 1 98.88 39 GLN B CA 1
ATOM 969 C C . GLN B 1 39 ? -1.514 4.355 -1.882 1 98.88 39 GLN B C 1
ATOM 971 O O . GLN B 1 39 ? -1.359 3.268 -2.445 1 98.88 39 GLN B O 1
ATOM 976 N N . LEU B 1 40 ? -1.803 4.457 -0.59 1 98.81 40 LEU B N 1
ATOM 977 C CA . LEU B 1 40 ? -1.987 3.281 0.255 1 98.81 40 LEU B CA 1
ATOM 978 C C . LEU B 1 40 ? -3.199 2.473 -0.196 1 98.81 40 LEU B C 1
ATOM 980 O O . LEU B 1 40 ? -3.143 1.242 -0.259 1 98.81 40 LEU B O 1
ATOM 984 N N . HIS B 1 41 ? -4.289 3.203 -0.447 1 98.69 41 HIS B N 1
ATOM 985 C CA . HIS B 1 41 ? -5.48 2.523 -0.942 1 98.69 41 HIS B CA 1
ATOM 986 C C . HIS B 1 41 ? -5.191 1.784 -2.244 1 98.69 41 HIS B C 1
ATOM 988 O O . HIS B 1 41 ? -5.59 0.627 -2.408 1 98.69 41 HIS B O 1
ATOM 994 N N . GLU B 1 42 ? -4.5 2.379 -3.191 1 98.69 42 GLU B N 1
ATOM 995 C CA . GLU B 1 42 ? -4.137 1.763 -4.465 1 98.69 42 GLU B CA 1
ATOM 996 C C . GLU B 1 42 ? -3.227 0.558 -4.25 1 98.69 42 GLU B C 1
ATOM 998 O O . GLU B 1 42 ? -3.377 -0.466 -4.922 1 98.69 42 GLU B O 1
ATOM 1003 N N . SER B 1 43 ? -2.322 0.686 -3.354 1 98.75 43 SER B N 1
ATOM 1004 C CA . SER B 1 43 ? -1.424 -0.421 -3.043 1 98.75 43 SER B CA 1
ATOM 1005 C C . SER B 1 43 ? -2.186 -1.603 -2.453 1 98.75 43 SER B C 1
ATOM 1007 O O . SER B 1 43 ? -1.903 -2.756 -2.783 1 98.75 43 SER B O 1
ATOM 1009 N N . ARG B 1 44 ? -3.178 -1.35 -1.636 1 98.62 44 ARG B N 1
ATOM 1010 C CA . ARG B 1 44 ? -3.982 -2.408 -1.036 1 98.62 44 ARG B CA 1
ATOM 1011 C C . ARG B 1 44 ? -4.828 -3.117 -2.09 1 98.62 44 ARG B C 1
ATOM 1013 O O . ARG B 1 44 ? -5.031 -4.332 -2.018 1 98.62 44 ARG B O 1
ATOM 1020 N N . LEU B 1 45 ? -5.277 -2.383 -3.061 1 98.75 45 LEU B N 1
ATOM 1021 C CA . LEU B 1 45 ? -5.996 -2.996 -4.172 1 98.75 45 LEU B CA 1
ATOM 1022 C C . LEU B 1 45 ? -5.066 -3.883 -4.996 1 98.75 45 LEU B C 1
ATOM 1024 O O . LEU B 1 45 ? -5.469 -4.953 -5.453 1 98.75 45 LEU B O 1
ATOM 1028 N N . ASN B 1 46 ? -3.807 -3.473 -5.18 1 98.75 46 ASN B N 1
ATOM 1029 C CA . ASN B 1 46 ? -2.805 -4.266 -5.883 1 98.75 46 ASN B CA 1
ATOM 1030 C C . ASN B 1 46 ? -2.49 -5.559 -5.137 1 98.75 46 ASN B C 1
ATOM 1032 O O . ASN B 1 46 ? -2.406 -6.629 -5.746 1 98.75 46 ASN B O 1
ATOM 1036 N N . VAL B 1 47 ? -2.355 -5.453 -3.818 1 98.75 47 VAL B N 1
ATOM 1037 C CA . VAL B 1 47 ? -2.113 -6.621 -2.982 1 98.75 47 VAL B CA 1
ATOM 1038 C C . VAL B 1 47 ? -3.258 -7.621 -3.146 1 98.75 47 VAL B C 1
ATOM 1040 O O . VAL B 1 47 ? -3.025 -8.812 -3.377 1 98.75 47 VAL B O 1
ATOM 1043 N N . SER B 1 48 ? -4.453 -7.148 -3.086 1 98.69 48 SER B N 1
ATOM 1044 C CA . SER B 1 48 ? -5.629 -8.008 -3.215 1 98.69 48 SER B CA 1
ATOM 1045 C C . SER B 1 48 ? -5.664 -8.695 -4.578 1 98.69 48 SER B C 1
ATOM 1047 O O . SER B 1 48 ? -5.953 -9.891 -4.668 1 98.69 48 SER B O 1
ATOM 1049 N N . SER B 1 49 ? -5.379 -7.914 -5.605 1 98.81 49 SER B N 1
ATOM 1050 C CA . SER B 1 49 ? -5.352 -8.453 -6.961 1 98.81 49 SER B CA 1
ATOM 1051 C C . SER B 1 49 ? -4.281 -9.531 -7.109 1 98.81 49 SER B C 1
ATOM 1053 O O . SER B 1 49 ? -4.512 -10.562 -7.742 1 98.81 49 SER B O 1
ATOM 1055 N N . LEU B 1 50 ? -3.156 -9.359 -6.562 1 98.81 50 LEU B N 1
ATOM 1056 C CA . LEU B 1 50 ? -2.045 -10.297 -6.656 1 98.81 50 LEU B CA 1
ATOM 1057 C C . LEU B 1 50 ? -2.334 -11.562 -5.859 1 98.81 50 LEU B C 1
ATOM 1059 O O . LEU B 1 50 ? -1.974 -12.664 -6.281 1 98.81 50 LEU B O 1
ATOM 1063 N N . GLU B 1 51 ? -3.016 -11.367 -4.707 1 98.69 51 GLU B N 1
ATOM 1064 C CA . GLU B 1 51 ? -3.43 -12.531 -3.928 1 98.69 51 GLU B CA 1
ATOM 1065 C C . GLU B 1 51 ? -4.375 -13.422 -4.727 1 98.69 51 GLU B C 1
ATOM 1067 O O . GLU B 1 51 ? -4.258 -14.648 -4.688 1 98.69 51 GLU B O 1
ATOM 1072 N N . ASP B 1 52 ? -5.277 -12.875 -5.469 1 98.62 52 ASP B N 1
ATOM 1073 C CA . ASP B 1 52 ? -6.219 -13.625 -6.293 1 98.62 52 ASP B CA 1
ATOM 1074 C C . ASP B 1 52 ? -5.5 -14.352 -7.43 1 98.62 52 ASP B C 1
ATOM 1076 O O . ASP B 1 52 ? -5.809 -15.508 -7.73 1 98.62 52 ASP B O 1
ATOM 1080 N N . LYS B 1 53 ? -4.582 -13.688 -8.047 1 98.75 53 LYS B N 1
ATOM 1081 C CA . LYS B 1 53 ? -3.807 -14.289 -9.125 1 98.75 53 LYS B CA 1
ATOM 1082 C C . LYS B 1 53 ? -2.947 -15.438 -8.609 1 98.75 53 LYS B C 1
ATOM 1084 O O . LYS B 1 53 ? -2.783 -16.453 -9.289 1 98.75 53 LYS B O 1
ATOM 1089 N N . LEU B 1 54 ? -2.381 -15.297 -7.438 1 98.69 54 LEU B N 1
ATOM 1090 C CA . LEU B 1 54 ? -1.581 -16.344 -6.809 1 98.69 54 LEU B CA 1
ATOM 1091 C C . LEU B 1 54 ? -2.436 -17.562 -6.504 1 98.69 54 LEU B C 1
ATOM 1093 O O . LEU B 1 54 ? -1.993 -18.703 -6.699 1 98.69 54 LEU B O 1
ATOM 1097 N N . ARG B 1 55 ? -3.639 -17.234 -5.996 1 98.62 55 ARG B N 1
ATOM 1098 C CA . ARG B 1 55 ? -4.574 -18.328 -5.734 1 98.62 55 ARG B CA 1
ATOM 1099 C C . ARG B 1 55 ? -4.867 -19.109 -7.008 1 98.62 55 ARG B C 1
ATOM 1101 O O . ARG B 1 55 ? -4.816 -20.344 -7.004 1 98.62 55 ARG B O 1
ATOM 1108 N N . HIS B 1 56 ? -5.109 -18.484 -8.117 1 98.5 56 HIS B N 1
ATOM 1109 C CA . HIS B 1 56 ? -5.406 -19.125 -9.391 1 98.5 56 HIS B CA 1
ATOM 1110 C C . HIS B 1 56 ? -4.199 -19.906 -9.906 1 98.5 56 HIS B C 1
ATOM 1112 O O . HIS B 1 56 ? -4.34 -21.031 -10.391 1 98.5 56 HIS B O 1
ATOM 1118 N N . ALA B 1 57 ? -3.051 -19.266 -9.75 1 98.38 57 ALA B N 1
ATOM 1119 C CA . ALA B 1 57 ? -1.84 -19.938 -10.211 1 98.38 57 ALA B CA 1
ATOM 1120 C C . ALA B 1 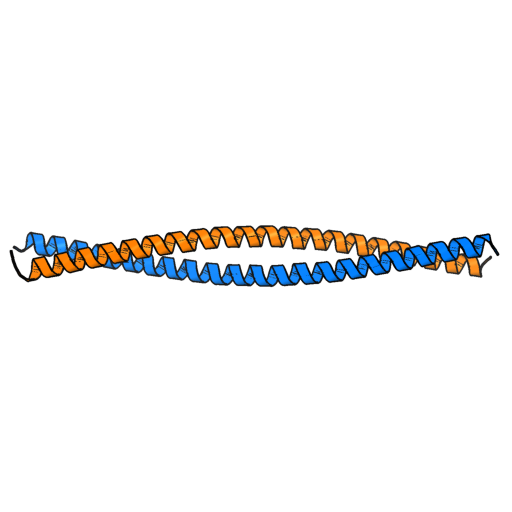57 ? -1.575 -21.203 -9.406 1 98.38 57 ALA B C 1
ATOM 1122 O O . ALA B 1 57 ? -1.168 -22.234 -9.961 1 98.38 57 ALA B O 1
ATOM 1123 N N . SER B 1 58 ? -1.839 -21.172 -8.172 1 98.19 58 SER B N 1
ATOM 1124 C CA . SER B 1 58 ? -1.659 -22.328 -7.309 1 98.19 58 SER B CA 1
ATOM 1125 C C . SER B 1 58 ? -2.645 -23.438 -7.66 1 98.19 58 SER B C 1
ATOM 1127 O O . SER B 1 58 ? -2.293 -24.625 -7.633 1 98.19 58 SER B O 1
ATOM 1129 N N . GLU B 1 59 ? -3.844 -23.109 -7.977 1 98.25 59 GLU B N 1
ATOM 1130 C CA . GLU B 1 59 ? -4.848 -24.078 -8.391 1 98.25 59 GLU B CA 1
ATOM 1131 C C . GLU B 1 59 ? -4.461 -24.75 -9.711 1 98.25 59 GLU B C 1
ATOM 1133 O O . GLU B 1 59 ? -4.559 -25.969 -9.859 1 98.25 59 GLU B O 1
ATOM 1138 N N . SER B 1 60 ? -3.984 -24.016 -10.641 1 98.5 60 SER B N 1
ATOM 1139 C CA . SER B 1 60 ? -3.545 -24.531 -11.938 1 98.5 60 SER B CA 1
ATOM 1140 C C . SER B 1 60 ? -2.375 -25.5 -11.773 1 98.5 60 SER B C 1
ATOM 1142 O O . SER B 1 60 ? -2.324 -26.531 -12.445 1 98.5 60 SER B O 1
ATOM 1144 N N . THR B 1 61 ? -1.464 -25.062 -10.867 1 98.5 61 THR B N 1
ATOM 1145 C CA . THR B 1 61 ? -0.337 -25.938 -10.586 1 98.5 61 THR B CA 1
ATOM 1146 C C . THR B 1 61 ? -0.821 -27.281 -10.016 1 98.5 61 THR B C 1
ATOM 1148 O O . THR B 1 61 ? 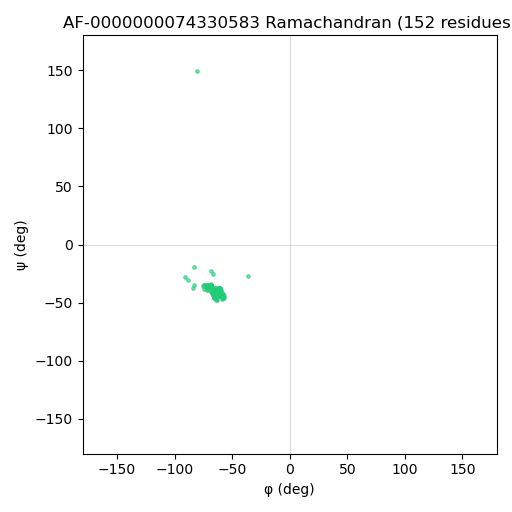-0.365 -28.344 -10.43 1 98.5 61 THR B O 1
ATOM 1151 N N . ARG B 1 62 ? -1.789 -27.297 -9.156 1 98.38 62 ARG B N 1
ATOM 1152 C CA . ARG B 1 62 ? -2.35 -28.5 -8.523 1 98.38 62 ARG B CA 1
ATOM 1153 C C . ARG B 1 62 ? -3.068 -29.359 -9.555 1 98.38 62 ARG B C 1
ATOM 1155 O O . ARG B 1 62 ? -2.953 -30.594 -9.523 1 98.38 62 ARG B O 1
ATOM 1162 N N . GLU B 1 63 ? -3.748 -28.797 -10.484 1 98.5 63 GLU B N 1
ATOM 1163 C CA . GLU B 1 63 ? -4.449 -29.484 -11.555 1 98.5 63 GLU B CA 1
ATOM 1164 C C . GLU B 1 63 ? -3.475 -30.234 -12.469 1 98.5 63 GLU B C 1
ATOM 1166 O O . GLU B 1 63 ? -3.715 -31.375 -12.844 1 98.5 63 GLU B O 1
ATOM 1171 N N . LYS B 1 64 ? -2.414 -29.609 -12.734 1 98.5 64 LYS B N 1
ATOM 1172 C CA . LYS B 1 64 ? -1.424 -30.203 -13.625 1 98.5 64 LYS B CA 1
ATOM 1173 C C . LYS B 1 64 ? -0.694 -31.359 -12.945 1 98.5 64 LYS B C 1
ATOM 1175 O O . LYS B 1 64 ? -0.404 -32.375 -13.578 1 98.5 64 LYS B O 1
ATOM 1180 N N . GLU B 1 65 ? -0.398 -31.203 -11.664 1 98.12 65 GLU B N 1
ATOM 1181 C CA . GLU B 1 65 ? 0.217 -32.281 -10.898 1 98.12 65 GLU B CA 1
ATOM 1182 C C . GLU B 1 65 ? -0.695 -33.5 -10.844 1 98.12 65 GLU B C 1
ATOM 1184 O O . GLU B 1 65 ? -0.229 -34.625 -10.961 1 98.12 65 GLU B O 1
ATOM 1189 N N . TYR B 1 66 ? -1.94 -33.281 -10.711 1 98.12 66 TYR B N 1
ATOM 1190 C CA 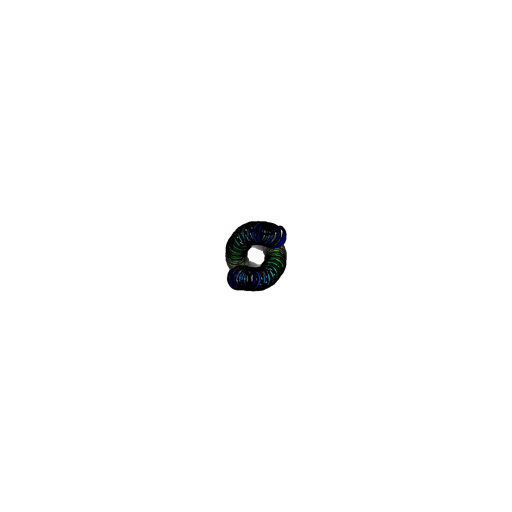. TYR B 1 66 ? -2.92 -34.375 -10.719 1 98.12 66 TYR B CA 1
ATOM 1191 C C . TYR B 1 66 ? -2.936 -35.094 -12.062 1 98.12 66 TYR B C 1
ATOM 1193 O O . TYR B 1 66 ? -2.99 -36.312 -12.117 1 98.12 66 TYR B O 1
ATOM 1201 N N . LEU B 1 67 ? -2.93 -34.344 -13.109 1 97.25 67 LEU B N 1
ATOM 1202 C CA . LEU B 1 67 ? -2.9 -34.906 -14.461 1 97.25 67 LEU B CA 1
ATOM 1203 C C . LEU B 1 67 ? -1.642 -35.719 -14.672 1 97.25 67 LEU B C 1
ATOM 1205 O O . LEU B 1 67 ? -1.698 -36.812 -15.273 1 97.25 67 LEU B O 1
ATOM 1209 N N . ILE B 1 68 ? -0.523 -35.312 -14.148 1 97.19 68 ILE B N 1
ATOM 1210 C CA . ILE B 1 68 ? 0.748 -36 -14.289 1 97.19 68 ILE B CA 1
ATOM 1211 C C . ILE B 1 68 ? 0.68 -37.344 -13.555 1 97.19 68 ILE B C 1
ATOM 1213 O O . ILE B 1 68 ? 1.065 -38.375 -14.102 1 97.19 68 ILE B O 1
ATOM 1217 N N . LEU B 1 69 ? 0.11 -37.281 -12.383 1 96.12 69 LEU B N 1
ATOM 1218 C CA . LEU B 1 69 ? -0.017 -38.5 -11.586 1 96.12 69 LEU B CA 1
ATOM 1219 C C . LEU B 1 69 ? -0.917 -39.531 -12.281 1 96.12 69 LEU B C 1
ATOM 1221 O O . LEU B 1 69 ? -0.601 -40.719 -12.328 1 96.12 69 LEU B O 1
ATOM 1225 N N . ASN B 1 70 ? -1.981 -38.969 -12.883 1 94.62 70 ASN B N 1
ATOM 1226 C CA . ASN B 1 70 ? -2.904 -39.844 -13.602 1 94.62 70 ASN B CA 1
ATOM 1227 C C . ASN B 1 70 ? -2.262 -40.438 -14.852 1 94.62 70 ASN B C 1
ATOM 1229 O O . ASN B 1 70 ? -2.467 -41.625 -15.156 1 94.62 70 ASN B O 1
ATOM 1233 N N . LEU B 1 71 ? -1.419 -39.688 -15.492 1 93 71 LEU B N 1
ATOM 1234 C CA . LEU B 1 71 ? -0.739 -40.156 -16.688 1 93 71 LEU B CA 1
ATOM 1235 C C . LEU B 1 71 ? 0.32 -41.188 -16.359 1 93 71 LEU B C 1
ATOM 1237 O O . LEU B 1 71 ? 0.481 -42.188 -17.078 1 93 71 LEU B O 1
ATOM 1241 N N . LEU B 1 72 ? 0.977 -41.031 -15.227 1 92 72 LEU B N 1
ATOM 1242 C CA . LEU B 1 72 ? 1.994 -42 -14.789 1 92 72 LEU B CA 1
ATOM 1243 C C . LEU B 1 72 ? 1.357 -43.312 -14.352 1 92 72 LEU B C 1
ATOM 1245 O O . LEU B 1 72 ? 1.877 -44.375 -14.648 1 92 72 LEU B O 1
ATOM 1249 N N . GLU B 1 73 ? 0.242 -43.281 -13.766 1 89.44 73 GLU B N 1
ATOM 1250 C CA . GLU B 1 73 ? -0.441 -44.469 -13.297 1 89.44 73 GLU B CA 1
ATOM 1251 C C . GLU B 1 73 ? -1.063 -45.25 -14.461 1 89.44 73 GLU B C 1
ATOM 1253 O O . GLU B 1 73 ? -1.05 -46.469 -14.484 1 89.44 73 GLU B O 1
ATOM 1258 N N . SER B 1 74 ? -1.553 -44.688 -15.477 1 84.19 74 SER B N 1
ATOM 1259 C CA . SER B 1 74 ? -2.162 -45.312 -16.641 1 84.19 74 SER B CA 1
ATOM 1260 C C . SER B 1 74 ? -1.104 -45.938 -17.547 1 84.19 74 SER B C 1
ATOM 1262 O O . SER B 1 74 ? -1.369 -46.938 -18.219 1 84.19 74 SER B O 1
ATOM 1264 N N . GLY B 1 75 ? 0.018 -45.312 -17.625 1 72.5 75 GLY B N 1
ATOM 1265 C CA . GLY B 1 75 ? 1.114 -45.875 -18.391 1 72.5 75 GLY B CA 1
ATOM 1266 C C . GLY B 1 75 ? 1.731 -47.094 -17.734 1 72.5 75 GLY B C 1
ATOM 1267 O O . GLY B 1 75 ? 2.23 -48 -18.422 1 72.5 75 GLY B O 1
ATOM 1268 N N . GLU B 1 76 ? 1.842 -47.094 -16.453 1 64.69 76 GLU B N 1
ATOM 1269 C CA . GLU B 1 76 ? 2.297 -48.281 -15.727 1 64.69 76 GLU B CA 1
ATOM 1270 C C . GLU B 1 76 ? 1.28 -49.406 -15.828 1 64.69 76 GLU B C 1
ATOM 1272 O O . GLU B 1 76 ? 1.649 -50.594 -15.781 1 64.69 76 GLU B O 1
ATOM 1277 N N . LEU B 1 77 ? 0.088 -49.219 -16.031 1 57.59 77 LEU B N 1
ATOM 1278 C CA . LEU B 1 77 ? -0.972 -50.188 -16.156 1 57.59 77 LEU B CA 1
ATOM 1279 C C . LEU B 1 77 ? -1.13 -50.656 -17.609 1 57.59 77 LEU B C 1
ATOM 1281 O O . LEU B 1 77 ? -1.715 -51.688 -17.875 1 57.59 77 LEU B O 1
ATOM 1285 N N . SER B 1 78 ? -0.838 -49.844 -18.562 1 50.34 78 SER B N 1
ATOM 1286 C CA . SER B 1 78 ? -0.949 -50.312 -19.938 1 50.34 78 SER B CA 1
ATOM 1287 C C . SER B 1 78 ? 0.318 -51.062 -20.359 1 50.34 78 SER B C 1
ATOM 1289 O O . SER B 1 78 ? 0.252 -52.031 -21.094 1 50.34 78 SER B O 1
#

Organism: Artemisia annua (NCBI:txid35608)

Radius of gyration: 33.82 Å; Cα contacts (8 Å, |Δi|>4): 99; chains: 2; bounding box: 17×107×59 Å

Solvent-accessible surface area (backbone atoms only — not comparable to full-atom values): 8155 Å² total; per-residue (Å²): 119,68,64,62,49,49,53,50,50,48,50,41,50,52,52,52,52,52,40,51,53,50,50,51,51,40,52,51,50,52,51,52,35,55,51,50,53,50,53,34,52,52,44,52,52,50,39,53,51,46,52,52,50,38,53,50,35,50,51,51,33,52,52,41,52,51,51,44,53,53,51,53,54,51,59,74,71,104,138,54,77,62,55,57,52,49,50,51,50,40,50,52,50,52,54,51,40,50,52,48,51,52,51,40,51,51,48,51,53,52,36,54,52,49,51,51,53,35,53,54,44,51,52,50,38,52,52,45,51,53,51,37,54,52,35,50,50,53,34,53,53,40,53,51,52,44,53,53,52,54,54,52,60,76,69,101

Secondary structure (DSSP, 8-state):
-HHHHHHHHHHHHHHHHHHHHHHHHHHHHHHHHHHHHHHHHHHHHHHHHHHHHHHHHHHHHHHHHHHHHHHHHHHHH-/--HHHHHHHHHHHHHHHHHHHHHHHHHHHHHHHHHHHHHHHHHHHHHHHHHHHHHHHHHHHHHHHHHHHHHHHHHHH-

pLDDT: mean 93.18, std 10.47, range [50.34, 98.88]